Protein AF-A0A817XZ45-F1 (afdb_monomer)

Solvent-accessible surface area (backbone atoms only — not comparable to full-atom values): 8628 Å² total; per-residue (Å²): 143,83,69,67,71,58,56,64,61,65,54,77,82,49,52,87,65,50,51,61,52,49,48,52,53,47,51,58,58,67,66,62,82,76,52,82,85,71,60,78,47,73,65,57,45,51,52,52,50,52,52,52,52,51,46,53,55,51,48,53,54,47,49,56,50,48,52,54,48,58,70,49,36,82,79,45,54,80,67,56,33,50,54,51,51,54,52,50,53,56,47,52,61,47,53,56,50,52,54,56,55,48,61,59,48,53,79,77,46,89,78,76,50,68,71,55,56,52,51,53,50,49,48,53,53,47,52,50,51,49,49,52,49,50,62,53,43,51,62,56,59,66,61,73,74,78,131

Secondary structure (DSSP, 8-state):
---HHHHHHHTTS-HHHHHHHHHHHHHHHHT----GGG--SHHHHHHHHHHHHHHHHHHHHHHHHHHHHHHHHTTS-HHHHHHHHHHHHHHHHHHHHHHHHHHHHTTT-----HHHHHHHHHHHHHHHHHHHHHHHHHHHHTTSS--

Radius of gyration: 18.12 Å; Cα contacts (8 Å, |Δi|>4): 43; chains: 1; bounding box: 37×35×62 Å

Nearest PDB structures (foldseek):
  3zyl-assembly1_A  TM=9.667E-01  e=2.333E-06  Rattus norvegicus
  3zyl-assembly1_B  TM=9.682E-01  e=2.608E-06  Rattus norvegicus
  1hx8-assembly1_A  TM=9.713E-01  e=4.074E-06  Drosophila melanogaster
  1hx8-assembly2_B  TM=9.474E-01  e=5.092E-06  Drosophila melanogaster
  3zym-assembly3_C  TM=8.565E-01  e=1.579E-06  Rattus norvegicus

Sequence (147 aa):
MMDFCEQCLLIRYELFKTLPLLQKQIDAILHFDITPNQLTNSVIHNCFFLLTKDLIYLYAAYNEGIINLLEKSFNMNKKQCREALDMYKKFLDRTDQVSQYLKISERYEQLFDRRFWEGVILIIAYQICFLLIMEYNDRSILSFNHN

pLDDT: mean 70.56, std 17.71, range [31.73, 93.62]

Foldseek 3Di:
DDDPVVVLVVCQPCLVVVLVVLVVLLVVLLVPDDDPVNPPDPVVVVVLVVSLVVNLSSLLSNVSSLVSLVVCLVVDDPVSVVVSVVSVVVNVVSVVSNVVSVVSCVVVDPPCPVVSVVSVVVVVVVVVVVVVVVVVVVVVVVVVPDD

Structure (mmCIF, N/CA/C/O backbone):
data_AF-A0A817XZ45-F1
#
_entry.id   AF-A0A817XZ45-F1
#
loop_
_atom_site.group_PDB
_atom_site.id
_atom_site.type_symbol
_atom_site.label_atom_id
_atom_site.label_alt_id
_atom_site.label_comp_id
_atom_site.label_asym_id
_atom_site.label_entity_id
_atom_site.label_seq_id
_atom_site.pdbx_PDB_ins_code
_atom_site.Cartn_x
_atom_site.Cartn_y
_atom_site.Cartn_z
_atom_site.occupancy
_atom_site.B_iso_or_equiv
_atom_site.auth_seq_id
_atom_site.auth_comp_id
_atom_site.auth_asym_id
_atom_site.auth_atom_id
_atom_site.pdbx_PDB_model_num
ATOM 1 N N . MET A 1 1 ? 4.594 23.756 -9.329 1.00 36.06 1 MET A N 1
ATOM 2 C CA . MET A 1 1 ? 4.306 22.319 -9.144 1.00 36.06 1 MET A CA 1
ATOM 3 C C . MET A 1 1 ? 3.936 22.134 -7.680 1.00 36.06 1 MET A C 1
ATOM 5 O O . MET A 1 1 ? 4.713 21.630 -6.882 1.00 36.06 1 MET A O 1
ATOM 9 N N . MET A 1 2 ? 2.804 22.747 -7.343 1.00 32.19 2 MET A N 1
ATOM 10 C CA . MET A 1 2 ? 2.152 22.756 -6.037 1.00 32.19 2 MET A CA 1
ATOM 11 C C . MET A 1 2 ? 1.026 21.703 -6.086 1.00 32.19 2 MET A C 1
ATOM 13 O O . MET A 1 2 ? 0.644 21.302 -7.185 1.00 32.19 2 MET A O 1
ATOM 17 N N . ASP A 1 3 ? 0.553 21.279 -4.909 1.00 35.81 3 ASP A N 1
ATOM 18 C CA . ASP A 1 3 ? -0.745 20.608 -4.651 1.00 35.81 3 ASP A CA 1
ATOM 19 C C . ASP A 1 3 ? -0.792 19.094 -4.363 1.00 35.81 3 ASP A C 1
ATOM 21 O O . ASP A 1 3 ? -1.866 18.504 -4.370 1.00 35.81 3 ASP A O 1
ATOM 25 N N . PHE A 1 4 ? 0.313 18.454 -3.952 1.00 42.97 4 PHE A N 1
ATOM 26 C CA . PHE A 1 4 ? 0.208 17.141 -3.270 1.00 42.97 4 PHE A CA 1
ATOM 27 C C . PHE A 1 4 ? -0.099 17.276 -1.762 1.00 42.97 4 PHE A C 1
ATOM 29 O O . PHE A 1 4 ? -0.739 16.414 -1.164 1.00 42.97 4 PHE A O 1
ATOM 36 N N . CYS A 1 5 ? 0.292 18.402 -1.147 1.00 39.75 5 CYS A N 1
ATOM 37 C CA . CYS A 1 5 ? 0.024 18.692 0.269 1.00 39.75 5 CYS A CA 1
ATOM 38 C C . CYS A 1 5 ? -1.489 18.833 0.564 1.00 39.75 5 CYS A C 1
ATOM 40 O O . CYS A 1 5 ? -1.949 18.453 1.641 1.00 39.75 5 CYS A O 1
ATOM 42 N N . GLU A 1 6 ? -2.291 19.290 -0.409 1.00 39.12 6 GLU A N 1
ATOM 43 C CA . GLU A 1 6 ? -3.756 19.350 -0.276 1.00 39.12 6 GLU A CA 1
ATOM 44 C C . GLU A 1 6 ? -4.437 17.977 -0.397 1.00 39.12 6 GLU A C 1
ATOM 46 O O . GLU A 1 6 ? -5.456 17.740 0.257 1.00 39.12 6 GLU A O 1
ATOM 51 N N . GLN A 1 7 ? -3.858 17.023 -1.135 1.00 44.31 7 GLN A N 1
ATOM 52 C CA . GLN A 1 7 ? -4.386 15.654 -1.196 1.00 44.31 7 GLN A CA 1
ATOM 53 C C . GLN A 1 7 ? -4.169 14.880 0.113 1.00 44.31 7 GLN A C 1
ATOM 55 O O . GLN A 1 7 ? -5.075 14.160 0.533 1.00 44.31 7 GLN A O 1
ATOM 60 N N . CYS A 1 8 ? -3.055 15.098 0.825 1.00 41.22 8 CYS A N 1
ATOM 61 C CA . CYS A 1 8 ? -2.873 14.571 2.187 1.00 41.22 8 CYS A CA 1
ATOM 62 C C . CYS A 1 8 ? -3.893 15.160 3.188 1.00 41.22 8 CYS A C 1
ATOM 64 O O . CYS A 1 8 ? -4.358 14.460 4.089 1.00 41.22 8 CYS A O 1
ATOM 66 N N . LEU A 1 9 ? -4.327 16.417 3.011 1.00 43.38 9 LEU A N 1
ATOM 67 C CA . LEU A 1 9 ? -5.346 17.042 3.871 1.00 43.38 9 LEU A CA 1
ATOM 68 C C . LEU A 1 9 ? -6.766 16.481 3.646 1.00 43.38 9 LEU A C 1
ATOM 70 O O . LEU A 1 9 ? -7.548 16.416 4.598 1.00 43.38 9 LEU A O 1
ATOM 74 N N . LEU A 1 10 ? -7.087 16.002 2.439 1.00 45.91 10 LEU A N 1
ATOM 75 C CA . LEU A 1 10 ? -8.379 15.378 2.104 1.00 45.91 10 LEU A CA 1
ATOM 76 C C . LEU A 1 10 ? -8.570 13.967 2.699 1.00 45.91 10 LEU A C 1
ATOM 78 O O . LEU A 1 10 ? -9.704 13.509 2.842 1.00 45.91 10 LEU A O 1
ATOM 82 N N . ILE A 1 11 ? -7.496 13.293 3.132 1.00 50.59 11 ILE A N 1
ATOM 83 C CA . ILE A 1 11 ? -7.560 11.963 3.778 1.00 50.59 11 ILE A CA 1
ATOM 84 C C . ILE A 1 11 ? -8.181 12.041 5.191 1.00 50.59 11 ILE A C 1
ATOM 86 O O . ILE A 1 11 ? -8.605 11.030 5.756 1.00 50.59 11 ILE A O 1
ATOM 90 N N . ARG A 1 12 ? -8.307 13.241 5.780 1.00 50.91 12 ARG A N 1
ATOM 91 C CA . ARG A 1 12 ? -8.655 13.405 7.202 1.00 50.91 12 ARG A CA 1
ATOM 92 C C . ARG A 1 12 ? -10.074 12.994 7.613 1.00 50.91 12 ARG A C 1
ATOM 94 O O . ARG A 1 12 ? -10.258 12.730 8.805 1.00 50.91 12 ARG A O 1
ATOM 101 N N . TYR A 1 13 ? -11.045 12.901 6.696 1.00 53.69 13 TYR A N 1
ATOM 102 C CA . TYR A 1 13 ? -12.463 12.792 7.084 1.00 53.69 13 TYR A CA 1
ATOM 103 C C . TYR A 1 13 ? -13.147 11.437 6.809 1.00 53.69 13 TYR A C 1
ATOM 105 O O . TYR A 1 13 ? -14.051 11.093 7.565 1.00 53.69 13 TYR A O 1
ATOM 113 N N . GLU A 1 14 ? -12.700 10.610 5.848 1.00 71.44 14 GLU A N 1
ATOM 114 C CA . GLU A 1 14 ? -13.334 9.301 5.553 1.00 71.44 14 GLU A CA 1
ATOM 115 C C . GLU A 1 14 ? -12.334 8.146 5.315 1.00 71.44 14 GLU A C 1
ATOM 117 O O . GLU A 1 14 ? -12.359 7.473 4.285 1.00 71.44 14 GLU A O 1
ATOM 122 N N . LEU A 1 15 ? -11.474 7.861 6.303 1.00 72.75 15 LEU A N 1
ATOM 123 C CA . LEU A 1 15 ? -10.430 6.816 6.237 1.00 72.75 15 LEU A CA 1
ATOM 124 C C . LEU A 1 15 ? -10.931 5.454 5.722 1.00 72.75 15 LEU A C 1
ATOM 126 O O . LEU A 1 15 ? -10.296 4.853 4.860 1.00 72.75 15 LEU A O 1
ATOM 130 N N . PHE A 1 16 ? -12.095 4.992 6.190 1.00 76.12 16 PHE A N 1
ATOM 131 C CA . PHE A 1 16 ? -12.679 3.706 5.782 1.00 76.12 16 PHE A CA 1
ATOM 132 C C . PHE A 1 16 ? -13.078 3.643 4.299 1.00 76.12 16 PHE A C 1
ATOM 134 O O . PHE A 1 16 ? -13.201 2.552 3.751 1.00 76.12 16 PHE A O 1
ATOM 141 N N . LYS A 1 17 ? -13.284 4.788 3.639 1.00 81.38 17 LYS A N 1
ATOM 142 C CA . LYS A 1 17 ? -13.580 4.854 2.199 1.00 81.38 17 LYS A CA 1
ATOM 143 C C . LYS A 1 17 ? -12.327 5.120 1.375 1.00 81.38 17 LYS A C 1
ATOM 145 O O . LYS A 1 17 ? -12.185 4.554 0.296 1.00 81.38 17 LYS A O 1
ATOM 150 N N . T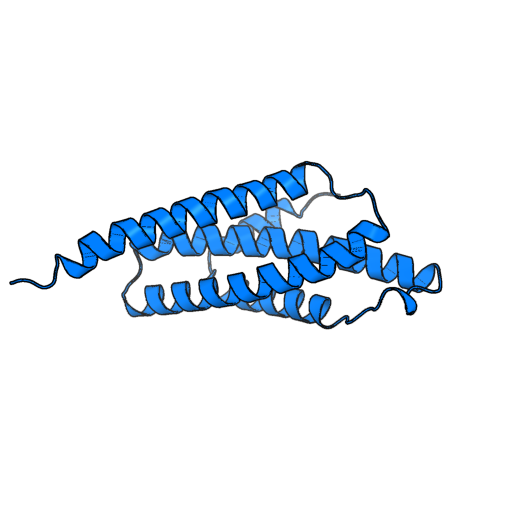HR A 1 18 ? -11.416 5.941 1.888 1.00 83.00 18 THR A N 1
ATOM 151 C CA . THR A 1 18 ? -10.201 6.334 1.167 1.00 83.00 18 THR A CA 1
ATOM 152 C C . THR A 1 18 ? -9.150 5.225 1.149 1.00 83.00 18 THR A C 1
ATOM 154 O O . THR A 1 18 ? -8.557 4.971 0.102 1.00 83.00 18 THR A O 1
ATOM 157 N N . LEU A 1 19 ? -8.950 4.508 2.262 1.00 86.81 19 LEU A N 1
ATOM 158 C CA . LEU A 1 19 ? -7.944 3.442 2.356 1.00 86.81 19 LEU A CA 1
ATOM 159 C C . LEU A 1 19 ? -8.163 2.311 1.331 1.00 86.81 19 LEU A C 1
ATOM 161 O O . LEU A 1 19 ? -7.200 1.945 0.658 1.00 86.81 19 LEU A O 1
ATOM 165 N N . PRO A 1 20 ? -9.394 1.801 1.110 1.00 89.19 20 PRO A N 1
ATOM 166 C CA . PRO A 1 20 ? -9.639 0.817 0.055 1.00 89.19 20 PRO A CA 1
ATOM 167 C C . PRO A 1 20 ? -9.360 1.326 -1.365 1.00 89.19 20 PRO A C 1
ATOM 169 O O . PRO A 1 20 ? -9.047 0.527 -2.245 1.00 89.19 20 PRO A O 1
ATOM 172 N N . LEU A 1 21 ? -9.495 2.633 -1.623 1.00 89.12 21 LEU A N 1
ATOM 173 C CA . LEU A 1 21 ? -9.197 3.213 -2.937 1.00 89.12 21 LEU A CA 1
ATOM 174 C C . LEU A 1 21 ? -7.687 3.269 -3.182 1.00 89.12 21 LEU A C 1
ATOM 176 O O . LEU A 1 21 ? -7.241 2.834 -4.243 1.00 89.12 21 LEU A O 1
ATOM 180 N N . LEU A 1 22 ? -6.915 3.714 -2.185 1.00 89.12 22 LEU A N 1
ATOM 181 C CA . LEU A 1 22 ? -5.450 3.674 -2.234 1.00 89.12 22 LEU A CA 1
ATOM 182 C C . LEU A 1 22 ? -4.953 2.240 -2.420 1.00 89.12 22 LEU A C 1
ATOM 184 O O . LEU A 1 22 ? -4.121 1.979 -3.285 1.00 89.12 22 LEU A O 1
ATOM 188 N N . GLN A 1 23 ? -5.536 1.295 -1.679 1.00 89.31 23 GLN A N 1
ATOM 189 C CA . GLN A 1 23 ? -5.207 -0.121 -1.803 1.00 89.31 23 GLN A CA 1
ATOM 190 C C . GLN A 1 23 ? -5.435 -0.641 -3.230 1.00 89.31 23 GLN A C 1
ATOM 192 O O . GLN A 1 23 ? -4.573 -1.325 -3.763 1.00 89.31 23 GLN A O 1
ATOM 197 N N . LYS A 1 24 ? -6.548 -0.287 -3.887 1.00 92.50 24 LYS A N 1
ATOM 198 C CA . LYS A 1 24 ? -6.805 -0.698 -5.281 1.00 92.50 24 LYS A CA 1
ATOM 199 C C . LYS A 1 24 ? -5.770 -0.153 -6.264 1.00 92.50 24 LYS A C 1
ATOM 201 O O . LYS A 1 24 ? -5.413 -0.854 -7.205 1.00 92.50 24 LYS A O 1
ATOM 206 N N . GLN A 1 25 ? -5.323 1.086 -6.076 1.00 91.62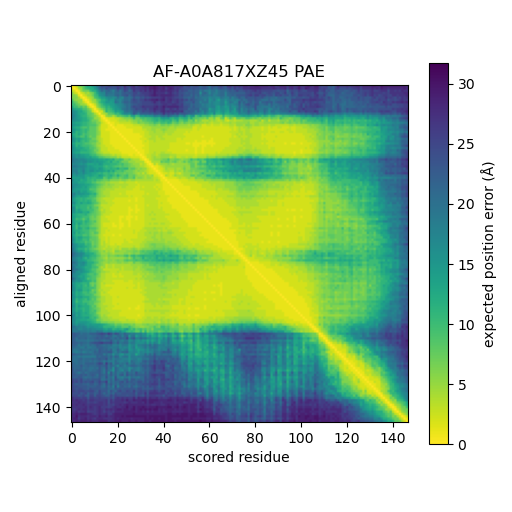 25 GLN A N 1
ATOM 207 C CA . GLN A 1 25 ? -4.308 1.694 -6.939 1.00 91.62 25 GLN A CA 1
ATOM 208 C C . GLN A 1 25 ? -2.941 1.034 -6.740 1.00 91.62 25 GLN A C 1
ATOM 210 O O . GLN A 1 25 ? -2.282 0.704 -7.721 1.00 91.62 25 GLN A O 1
ATOM 215 N N . ILE A 1 26 ? -2.557 0.779 -5.485 1.00 92.19 26 ILE A N 1
ATOM 216 C CA . ILE A 1 26 ? -1.338 0.036 -5.146 1.00 92.19 26 ILE A CA 1
ATOM 217 C C . ILE A 1 26 ? -1.399 -1.368 -5.747 1.00 92.19 26 ILE A C 1
ATOM 219 O O . ILE A 1 26 ? -0.488 -1.753 -6.473 1.00 92.19 26 ILE A O 1
ATOM 223 N N . ASP A 1 27 ? -2.494 -2.099 -5.517 1.00 93.50 27 ASP A N 1
ATOM 224 C CA . ASP A 1 27 ? -2.686 -3.444 -6.057 1.00 93.50 27 ASP A CA 1
ATOM 225 C C . ASP A 1 27 ? -2.562 -3.422 -7.596 1.00 93.50 27 ASP A C 1
ATOM 227 O O . ASP A 1 27 ? -1.879 -4.274 -8.153 1.00 93.50 27 ASP A O 1
ATOM 231 N N . ALA A 1 28 ? -3.130 -2.435 -8.300 1.00 93.62 28 ALA A N 1
ATOM 232 C CA . ALA A 1 28 ? -3.016 -2.326 -9.759 1.00 93.62 28 ALA A CA 1
ATOM 233 C C . ALA A 1 28 ? -1.570 -2.142 -10.253 1.00 93.62 28 ALA A C 1
ATOM 235 O O . ALA A 1 28 ? -1.201 -2.729 -11.269 1.00 93.62 28 ALA A O 1
ATOM 236 N N . ILE A 1 29 ? -0.749 -1.366 -9.537 1.00 91.12 29 ILE A N 1
ATOM 237 C CA . ILE A 1 29 ? 0.677 -1.217 -9.863 1.00 91.12 29 ILE A CA 1
ATOM 238 C C . ILE A 1 29 ? 1.436 -2.507 -9.540 1.00 91.12 29 ILE A C 1
ATOM 240 O O . ILE A 1 29 ? 2.257 -2.943 -10.337 1.00 91.12 29 ILE A O 1
ATOM 244 N N . LEU A 1 30 ? 1.135 -3.164 -8.418 1.00 90.25 30 LEU A N 1
ATOM 245 C CA . LEU A 1 30 ? 1.776 -4.425 -8.033 1.00 90.25 30 LEU A CA 1
ATOM 246 C C . LEU A 1 30 ? 1.426 -5.593 -8.972 1.00 90.25 30 LEU A C 1
ATOM 248 O O . LEU A 1 30 ? 2.223 -6.515 -9.109 1.00 90.25 30 LEU A O 1
ATOM 252 N N . HIS A 1 31 ? 0.274 -5.554 -9.652 1.00 89.25 31 HIS A N 1
ATOM 253 C CA . HIS A 1 31 ? -0.076 -6.520 -10.706 1.00 89.25 31 HIS A CA 1
ATOM 254 C C . HIS A 1 31 ? 0.766 -6.355 -11.979 1.00 89.25 31 HIS A C 1
ATOM 256 O O . HIS A 1 31 ? 0.707 -7.209 -12.867 1.00 89.25 31 HIS A O 1
ATOM 262 N N . PHE A 1 32 ? 1.541 -5.275 -12.093 1.00 84.12 32 PHE A N 1
ATOM 263 C CA . PHE A 1 32 ? 2.530 -5.118 -13.147 1.00 8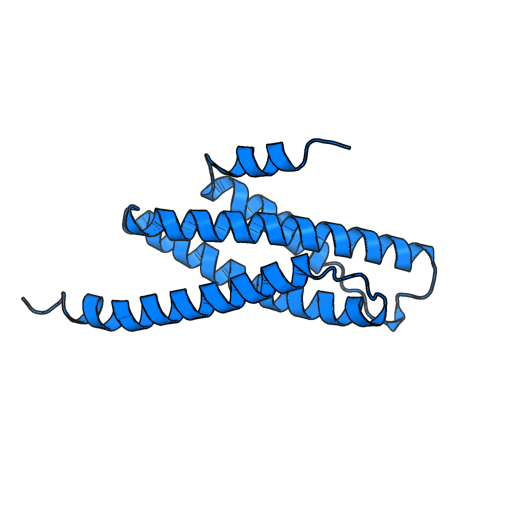4.12 32 PHE A CA 1
ATOM 264 C C . PHE A 1 32 ? 3.743 -6.014 -12.853 1.00 84.12 32 PHE A C 1
ATOM 266 O O . PHE A 1 32 ? 4.788 -5.562 -12.386 1.00 84.12 32 PHE A O 1
ATOM 273 N N . ASP A 1 33 ? 3.564 -7.311 -13.104 1.00 73.50 33 ASP A N 1
ATOM 274 C CA . ASP A 1 33 ? 4.554 -8.367 -12.890 1.00 73.50 33 ASP A CA 1
ATOM 275 C C . ASP A 1 33 ? 5.656 -8.296 -13.957 1.00 73.50 33 ASP A C 1
ATOM 277 O O . ASP A 1 33 ? 5.635 -8.992 -14.976 1.00 73.50 33 ASP A O 1
ATOM 281 N N . ILE A 1 34 ? 6.591 -7.365 -13.758 1.00 74.31 34 ILE A N 1
ATOM 282 C CA . ILE A 1 34 ? 7.788 -7.234 -14.582 1.00 74.31 34 ILE A CA 1
ATOM 283 C C . ILE A 1 34 ? 8.917 -8.076 -14.001 1.00 74.31 34 ILE A C 1
ATOM 285 O O . ILE A 1 34 ? 9.385 -7.884 -12.878 1.00 74.31 34 ILE A O 1
ATOM 289 N N . THR A 1 35 ? 9.441 -8.959 -14.843 1.00 77.31 35 THR A N 1
ATOM 290 C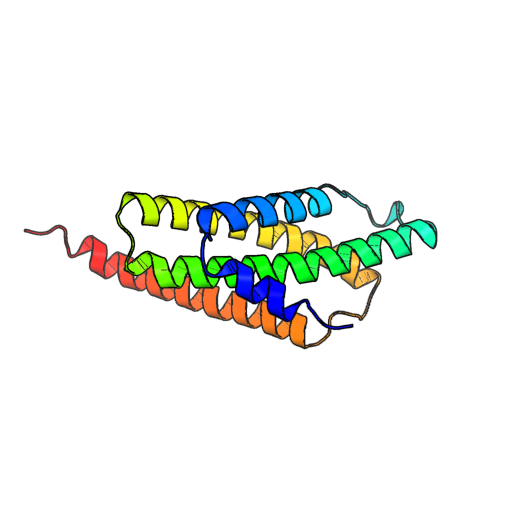 CA . THR A 1 35 ? 10.710 -9.633 -14.594 1.00 77.31 35 THR A CA 1
ATOM 291 C C . THR A 1 35 ? 11.872 -8.799 -15.142 1.00 77.31 35 THR A C 1
ATOM 293 O O . THR A 1 35 ? 11.731 -8.151 -16.184 1.00 77.31 35 THR A O 1
ATOM 296 N N . PRO A 1 36 ? 13.064 -8.860 -14.519 1.00 73.69 36 PRO A N 1
ATOM 297 C CA . PRO A 1 36 ? 14.268 -8.181 -15.006 1.00 73.69 36 PRO A CA 1
ATOM 298 C C . PRO A 1 36 ? 14.551 -8.373 -16.504 1.00 73.69 36 PRO A C 1
ATOM 300 O O . PRO A 1 36 ? 15.049 -7.473 -17.175 1.00 73.69 36 PRO A O 1
ATOM 303 N N . ASN A 1 37 ? 14.192 -9.542 -17.040 1.00 79.88 37 ASN A N 1
ATOM 304 C CA . ASN A 1 37 ? 14.432 -9.929 -18.428 1.00 79.88 37 ASN A CA 1
ATOM 305 C C . ASN A 1 37 ? 13.463 -9.273 -19.428 1.00 79.88 37 ASN A C 1
ATOM 307 O O . ASN A 1 37 ? 13.730 -9.292 -20.626 1.00 79.88 37 ASN A O 1
ATOM 311 N N . GLN A 1 38 ? 12.340 -8.715 -18.966 1.00 80.75 38 GLN A N 1
ATOM 312 C CA . GLN A 1 38 ? 11.361 -8.011 -19.804 1.00 80.75 38 GLN A CA 1
ATOM 313 C C . GLN A 1 38 ? 11.700 -6.524 -19.973 1.00 80.75 38 GLN A C 1
ATOM 315 O O . GLN A 1 38 ? 11.218 -5.887 -20.910 1.00 80.75 38 GLN A O 1
ATOM 320 N N . LEU A 1 39 ? 12.575 -5.981 -19.122 1.00 80.19 39 LEU A N 1
ATOM 321 C CA . LEU A 1 39 ? 13.090 -4.616 -19.209 1.00 80.19 39 LEU A CA 1
ATOM 322 C C . LEU A 1 39 ? 14.188 -4.518 -20.280 1.00 80.19 39 LEU A C 1
ATOM 324 O O . LEU A 1 39 ? 15.372 -4.416 -19.983 1.00 80.19 39 LEU A O 1
ATOM 328 N N . THR A 1 40 ? 13.793 -4.620 -21.550 1.00 83.88 40 THR A N 1
ATOM 329 C CA . THR A 1 40 ? 14.728 -4.747 -22.686 1.00 83.88 40 THR A CA 1
ATOM 330 C C . THR A 1 40 ? 14.936 -3.460 -23.479 1.00 83.88 40 THR A C 1
ATOM 332 O O . THR A 1 40 ? 15.828 -3.395 -24.322 1.00 83.88 40 THR A O 1
ATOM 335 N N . ASN A 1 41 ? 14.112 -2.435 -23.252 1.00 87.44 41 ASN A N 1
ATOM 336 C CA . ASN A 1 41 ? 14.162 -1.185 -24.005 1.00 87.44 41 ASN A CA 1
ATOM 337 C C . ASN A 1 41 ? 13.909 0.041 -23.117 1.00 87.44 41 ASN A C 1
ATOM 339 O O . ASN A 1 41 ? 13.341 -0.051 -22.029 1.00 87.44 41 ASN A O 1
ATOM 343 N N . SER A 1 42 ? 14.319 1.214 -23.599 1.00 86.31 42 SER A N 1
ATOM 344 C CA . SER A 1 42 ? 14.220 2.470 -22.845 1.00 86.31 42 SER A CA 1
ATOM 345 C C . SER A 1 42 ? 12.779 2.896 -22.549 1.00 86.31 42 SER A C 1
ATOM 347 O O . SER A 1 42 ? 12.538 3.535 -21.529 1.00 86.31 42 SER A O 1
ATOM 349 N N . VAL A 1 43 ? 11.810 2.528 -23.394 1.00 90.25 43 VAL A N 1
ATOM 350 C CA . VAL A 1 43 ? 10.394 2.862 -23.177 1.00 90.25 43 VAL A CA 1
ATOM 351 C C . VAL A 1 43 ? 9.855 2.105 -21.967 1.00 90.25 43 VAL A C 1
ATOM 353 O O . VAL A 1 43 ? 9.343 2.735 -21.045 1.00 90.25 43 VAL A O 1
ATOM 356 N N . ILE A 1 44 ? 10.027 0.780 -21.919 1.00 87.38 44 ILE A N 1
ATOM 357 C CA . ILE A 1 44 ? 9.554 -0.027 -20.788 1.00 87.38 44 ILE A CA 1
ATOM 358 C C . ILE A 1 44 ? 10.313 0.305 -19.497 1.00 87.38 44 ILE A C 1
ATOM 360 O O . ILE A 1 44 ? 9.696 0.347 -18.437 1.00 87.38 44 ILE A O 1
ATOM 364 N N . HIS A 1 45 ? 11.606 0.642 -19.586 1.00 84.31 45 HIS A N 1
ATOM 365 C CA . HIS A 1 45 ? 12.369 1.159 -18.447 1.00 84.31 45 HIS A CA 1
ATOM 366 C C . HIS A 1 45 ? 11.765 2.447 -17.883 1.00 84.31 45 HIS A C 1
ATOM 368 O O . HIS A 1 45 ? 11.538 2.537 -16.679 1.00 84.31 45 HIS A O 1
ATOM 374 N N . ASN A 1 46 ? 11.454 3.422 -18.739 1.00 85.94 46 ASN A N 1
ATOM 375 C CA . ASN A 1 46 ? 10.853 4.681 -18.301 1.00 85.94 46 ASN A CA 1
ATOM 376 C C . ASN A 1 46 ? 9.439 4.480 -17.738 1.00 85.94 46 ASN A C 1
ATOM 378 O O . ASN A 1 46 ? 9.086 5.103 -16.740 1.00 85.94 46 ASN A O 1
ATOM 382 N N . CYS A 1 47 ? 8.633 3.596 -18.333 1.00 89.00 47 CYS A N 1
ATOM 383 C CA . CYS A 1 47 ? 7.319 3.246 -17.791 1.00 89.00 47 CYS A CA 1
ATOM 384 C C . CYS A 1 47 ? 7.436 2.611 -16.399 1.00 89.00 47 CYS A C 1
ATOM 386 O O . CYS A 1 47 ? 6.747 3.039 -15.476 1.00 89.00 47 CYS A O 1
ATOM 388 N N . PHE A 1 48 ? 8.335 1.638 -16.230 1.00 87.25 48 PHE A N 1
ATOM 389 C CA . PHE A 1 48 ? 8.590 0.999 -14.939 1.00 87.25 48 PHE A CA 1
ATOM 390 C C . PHE A 1 48 ? 9.092 2.001 -13.891 1.00 87.25 48 PHE A C 1
ATOM 392 O O . PHE A 1 48 ? 8.656 1.960 -12.741 1.00 87.25 48 PHE A O 1
ATOM 399 N N . PHE A 1 49 ? 9.941 2.950 -14.288 1.00 83.81 49 PHE A N 1
ATOM 400 C CA . PHE A 1 49 ? 10.396 4.028 -13.413 1.00 83.81 49 PHE A CA 1
ATOM 401 C C . PHE A 1 49 ? 9.240 4.912 -12.925 1.00 83.81 49 PHE A C 1
ATOM 403 O O . PHE A 1 49 ? 9.107 5.156 -11.726 1.00 83.81 49 PHE A O 1
ATOM 410 N N . LEU A 1 50 ? 8.366 5.355 -13.833 1.00 86.25 50 LEU A N 1
ATOM 411 C CA . LEU A 1 50 ? 7.203 6.170 -13.470 1.00 86.25 50 LEU A CA 1
ATOM 412 C C . LEU A 1 50 ? 6.253 5.417 -12.529 1.00 86.25 50 LEU A C 1
ATOM 414 O O . LEU A 1 50 ? 5.864 5.965 -11.501 1.00 86.25 50 LEU A O 1
ATOM 418 N N . LEU A 1 51 ? 5.966 4.143 -12.817 1.00 89.56 51 LEU A N 1
ATOM 419 C CA . LEU A 1 51 ? 5.150 3.288 -11.948 1.00 89.56 51 LEU A CA 1
ATOM 420 C C . LEU A 1 51 ? 5.782 3.091 -10.566 1.00 89.56 51 LEU A C 1
ATOM 422 O O . LEU A 1 51 ? 5.084 3.130 -9.557 1.00 89.56 51 LEU A O 1
ATOM 426 N N . THR A 1 52 ? 7.106 2.929 -10.502 1.00 86.00 52 THR A N 1
ATOM 427 C CA . THR A 1 52 ? 7.841 2.820 -9.233 1.00 86.00 52 THR A CA 1
ATOM 428 C C . THR A 1 52 ? 7.706 4.097 -8.404 1.00 86.00 52 THR A C 1
ATOM 430 O O . THR A 1 52 ? 7.466 4.026 -7.199 1.00 86.00 52 THR A O 1
ATOM 433 N N . LYS A 1 53 ? 7.787 5.276 -9.033 1.00 82.75 53 LYS A N 1
ATOM 434 C CA . LYS A 1 53 ? 7.557 6.553 -8.342 1.00 82.75 53 LYS A CA 1
ATOM 435 C C . LYS A 1 53 ? 6.129 6.674 -7.824 1.00 82.75 53 LYS A C 1
ATOM 437 O O . LYS A 1 53 ? 5.946 7.025 -6.660 1.00 82.75 53 LYS A O 1
ATOM 442 N N . ASP A 1 54 ? 5.137 6.367 -8.653 1.00 87.06 54 ASP A N 1
ATOM 443 C CA . ASP A 1 54 ? 3.729 6.415 -8.251 1.00 87.06 54 ASP A CA 1
ATOM 444 C C . ASP A 1 54 ? 3.453 5.462 -7.083 1.00 87.06 54 ASP A C 1
ATOM 446 O O . ASP A 1 54 ? 2.799 5.852 -6.114 1.00 87.06 54 ASP A O 1
ATOM 450 N N . LEU A 1 55 ? 4.026 4.253 -7.114 1.00 87.44 55 LEU A N 1
ATOM 451 C CA . LEU A 1 55 ? 3.933 3.288 -6.019 1.00 87.44 55 LEU A CA 1
ATOM 452 C C . LEU A 1 55 ? 4.471 3.863 -4.707 1.00 87.44 55 LEU A C 1
ATOM 454 O O . LEU A 1 55 ? 3.826 3.724 -3.670 1.00 87.44 55 LEU A O 1
ATOM 458 N N . ILE A 1 56 ? 5.623 4.539 -4.746 1.00 81.44 56 ILE A N 1
ATOM 459 C CA . ILE A 1 56 ? 6.233 5.160 -3.564 1.00 81.44 56 ILE A CA 1
ATOM 460 C C . ILE A 1 56 ? 5.307 6.228 -2.965 1.00 81.44 56 ILE A C 1
ATOM 462 O O . ILE A 1 56 ? 5.071 6.227 -1.755 1.00 81.44 56 ILE A O 1
ATOM 466 N N . TYR A 1 57 ? 4.754 7.121 -3.792 1.00 81.88 57 TYR A N 1
ATOM 467 C CA . TYR A 1 57 ? 3.854 8.177 -3.317 1.00 81.88 57 TYR A CA 1
ATOM 468 C C . TYR A 1 57 ? 2.531 7.619 -2.779 1.00 81.88 57 TYR A C 1
ATOM 470 O O . TYR A 1 57 ? 2.073 8.039 -1.714 1.00 81.88 57 TYR A O 1
ATOM 478 N N . LEU A 1 58 ? 1.937 6.644 -3.472 1.00 85.75 58 LEU A N 1
ATOM 479 C CA . LEU A 1 58 ? 0.712 5.977 -3.029 1.00 85.75 58 LEU A CA 1
ATOM 480 C C . LEU A 1 58 ? 0.923 5.228 -1.712 1.00 85.75 58 LEU A C 1
ATOM 482 O O . LEU A 1 58 ? 0.079 5.305 -0.819 1.00 85.75 58 LEU A O 1
ATOM 486 N N . TYR A 1 59 ? 2.058 4.544 -1.563 1.00 84.44 59 TYR A N 1
ATOM 487 C CA . TYR A 1 59 ? 2.390 3.813 -0.347 1.00 84.44 59 TYR A CA 1
ATOM 488 C C . TYR A 1 59 ? 2.618 4.748 0.848 1.00 84.44 59 TYR A C 1
ATOM 490 O O . TYR A 1 59 ? 2.157 4.453 1.950 1.00 84.44 59 TYR A O 1
ATOM 498 N N . ALA A 1 60 ? 3.243 5.912 0.641 1.00 78.75 60 ALA A N 1
ATOM 499 C CA . ALA A 1 60 ? 3.381 6.929 1.684 1.00 78.75 60 ALA A CA 1
ATOM 500 C C . ALA A 1 60 ? 2.014 7.444 2.178 1.00 78.75 60 ALA A C 1
ATOM 502 O O . ALA A 1 60 ? 1.774 7.485 3.385 1.00 78.75 60 ALA A O 1
ATOM 503 N N . ALA A 1 61 ? 1.095 7.758 1.259 1.00 81.56 61 ALA A N 1
ATOM 504 C CA . ALA A 1 61 ? -0.266 8.174 1.607 1.00 81.56 61 ALA A CA 1
ATOM 505 C C . ALA A 1 61 ? -1.059 7.052 2.303 1.00 81.56 61 ALA A C 1
ATOM 507 O O . ALA A 1 61 ? -1.811 7.302 3.248 1.00 81.56 61 ALA A O 1
ATOM 508 N N . TYR A 1 62 ? -0.880 5.802 1.863 1.00 85.94 62 TYR A N 1
ATOM 509 C CA . TYR A 1 62 ? -1.515 4.641 2.484 1.00 85.94 62 TYR A CA 1
ATOM 510 C C . TYR A 1 62 ? -1.021 4.437 3.920 1.00 85.94 62 TYR A C 1
ATOM 512 O O . TYR A 1 62 ? -1.838 4.253 4.821 1.00 85.94 62 TYR A O 1
ATOM 520 N N . ASN A 1 63 ? 0.286 4.569 4.153 1.00 83.19 63 ASN A N 1
ATOM 521 C CA . ASN A 1 63 ? 0.890 4.505 5.481 1.00 83.19 63 ASN A CA 1
ATOM 522 C C . ASN A 1 63 ? 0.343 5.593 6.423 1.00 83.19 63 ASN A C 1
ATOM 524 O O . ASN A 1 63 ? -0.134 5.279 7.511 1.00 83.19 63 ASN A O 1
ATOM 528 N N . GLU A 1 64 ? 0.318 6.858 5.991 1.00 81.88 64 GLU A N 1
ATOM 529 C CA . GLU A 1 64 ? -0.251 7.956 6.7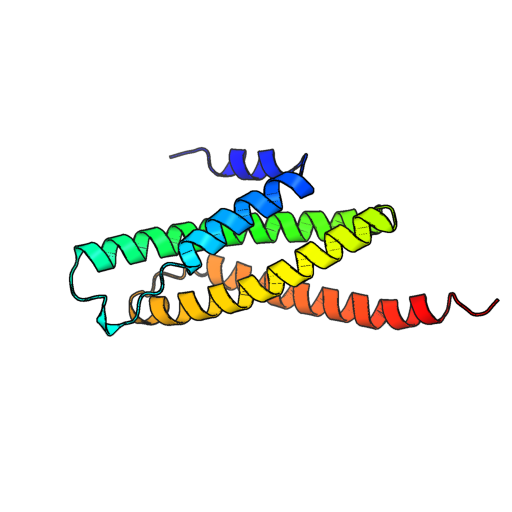89 1.00 81.88 64 GLU A CA 1
ATOM 530 C C . GLU A 1 64 ? -1.721 7.686 7.161 1.00 81.88 64 GLU A C 1
ATOM 532 O O . GLU A 1 64 ? -2.140 7.881 8.306 1.00 81.88 64 GLU A O 1
ATOM 537 N N . GLY A 1 65 ? -2.505 7.163 6.214 1.00 82.25 65 GLY A N 1
ATOM 538 C CA . GLY A 1 65 ? -3.887 6.769 6.465 1.00 82.25 65 GLY A CA 1
ATOM 539 C C . GLY A 1 65 ? -4.020 5.623 7.477 1.00 82.25 65 GLY A C 1
ATOM 540 O O . GLY A 1 65 ? -4.927 5.654 8.311 1.00 82.25 65 GLY A O 1
ATOM 541 N N . ILE A 1 66 ? -3.123 4.633 7.446 1.00 85.06 66 ILE A N 1
ATOM 542 C CA . ILE A 1 66 ? -3.104 3.522 8.407 1.00 85.06 66 ILE A CA 1
ATOM 543 C C . ILE A 1 66 ? -2.696 4.002 9.803 1.00 85.06 66 ILE A C 1
ATOM 545 O O . ILE A 1 66 ? -3.356 3.633 10.772 1.00 85.06 66 ILE A O 1
ATOM 549 N N . ILE A 1 67 ? -1.691 4.873 9.929 1.00 81.00 67 ILE A N 1
ATOM 550 C CA . ILE A 1 67 ? -1.309 5.474 11.219 1.00 81.00 67 ILE A CA 1
ATOM 551 C C . ILE A 1 67 ? -2.504 6.223 11.823 1.00 81.00 67 ILE A C 1
ATOM 553 O O . ILE A 1 67 ? -2.899 5.952 12.955 1.00 81.00 67 ILE A O 1
ATOM 557 N N . ASN A 1 68 ? -3.161 7.080 11.039 1.00 80.31 68 ASN A N 1
ATOM 558 C CA . ASN A 1 68 ? -4.341 7.837 11.472 1.00 80.31 68 ASN A CA 1
ATOM 559 C C . ASN A 1 68 ? -5.517 6.918 11.870 1.00 80.31 68 ASN A C 1
ATOM 561 O O . ASN A 1 68 ? -6.251 7.186 12.825 1.00 80.31 68 ASN A O 1
ATOM 565 N N . LEU A 1 69 ? -5.701 5.802 11.158 1.00 82.69 69 LEU A N 1
ATOM 566 C CA . LEU A 1 69 ? -6.685 4.776 11.500 1.00 82.69 69 LEU A CA 1
ATOM 567 C C . LEU A 1 69 ? -6.370 4.113 12.850 1.00 82.69 69 LEU A C 1
ATOM 569 O O . LEU A 1 69 ? -7.276 3.957 13.672 1.00 82.69 69 LEU A O 1
ATOM 573 N N . LEU A 1 70 ? -5.108 3.743 13.087 1.00 78.06 70 LEU A N 1
ATOM 574 C CA . LEU A 1 70 ? -4.661 3.113 14.329 1.00 78.06 70 LEU A CA 1
ATOM 575 C C . LEU A 1 70 ? -4.766 4.071 15.520 1.00 78.06 70 LEU A C 1
ATOM 577 O O . LEU A 1 70 ? -5.307 3.681 16.553 1.00 78.06 70 LEU A O 1
ATOM 581 N N . GLU A 1 71 ? -4.360 5.332 15.365 1.00 76.62 71 GLU A N 1
ATOM 582 C CA . GLU A 1 71 ? -4.507 6.368 16.398 1.00 76.62 71 GLU A CA 1
ATOM 583 C C . GLU A 1 71 ? -5.968 6.541 16.834 1.00 76.62 71 GLU A C 1
ATOM 585 O O . GLU A 1 71 ? -6.274 6.637 18.023 1.00 76.62 71 GLU A O 1
ATOM 590 N N . LYS A 1 72 ? -6.903 6.525 15.878 1.00 74.81 72 LYS A N 1
ATOM 591 C CA . LYS A 1 72 ? -8.336 6.658 16.169 1.00 74.81 72 LYS A CA 1
ATOM 592 C C . LYS A 1 72 ? -8.964 5.372 16.705 1.00 74.81 72 LYS A C 1
ATOM 594 O O . LYS A 1 72 ? -10.013 5.449 17.344 1.00 74.81 72 LYS A O 1
ATOM 599 N N . SER A 1 73 ? -8.350 4.210 16.473 1.00 70.94 73 SER A N 1
ATOM 600 C CA . SER A 1 73 ? -8.926 2.902 16.814 1.00 70.94 73 SER A CA 1
ATOM 601 C C . SER A 1 73 ? -9.175 2.710 18.314 1.00 70.94 73 SER A C 1
ATOM 603 O O . SER A 1 73 ? -10.115 2.005 18.676 1.00 70.94 73 SER A O 1
ATOM 605 N N . PHE A 1 74 ? -8.424 3.400 19.181 1.00 72.50 74 PHE A N 1
ATOM 606 C CA . PHE A 1 74 ? -8.617 3.375 20.638 1.00 72.50 74 PHE A CA 1
ATOM 607 C C . PHE A 1 74 ? -9.940 4.005 21.096 1.00 72.50 74 PHE A C 1
ATOM 609 O O . PHE A 1 74 ? -10.457 3.646 22.150 1.00 72.50 74 PHE A O 1
ATOM 616 N N . ASN A 1 75 ? -10.508 4.909 20.293 1.00 75.25 75 ASN A N 1
ATOM 617 C CA . ASN A 1 75 ? -11.770 5.596 20.578 1.00 75.25 75 ASN A CA 1
ATOM 618 C C . ASN A 1 75 ? -12.942 5.053 19.737 1.00 75.25 75 ASN A C 1
ATOM 620 O O . ASN A 1 75 ? -14.033 5.624 19.744 1.00 75.25 75 ASN A O 1
ATOM 624 N N . MET A 1 76 ? -12.725 3.977 18.974 1.00 77.38 76 MET A N 1
ATOM 625 C CA . MET A 1 76 ? -13.743 3.355 18.127 1.00 77.38 76 MET A CA 1
ATOM 626 C C . MET A 1 76 ? -14.568 2.316 18.893 1.00 77.38 76 MET A C 1
ATOM 628 O O . MET A 1 76 ? -14.130 1.729 19.880 1.00 77.38 76 MET A O 1
ATOM 632 N N . ASN A 1 77 ? -15.783 2.038 18.413 1.00 81.00 77 ASN A N 1
ATOM 633 C CA . ASN A 1 77 ? -16.564 0.926 18.951 1.00 81.00 77 ASN A CA 1
ATOM 634 C C . ASN A 1 77 ? -15.981 -0.433 18.510 1.00 81.00 77 ASN A C 1
ATOM 636 O O . ASN A 1 77 ? -15.280 -0.542 17.504 1.00 81.00 77 ASN A O 1
ATOM 640 N N . LYS A 1 78 ? -16.345 -1.513 19.213 1.00 79.25 78 LYS A N 1
ATOM 641 C CA . LYS A 1 78 ? -15.810 -2.869 18.971 1.00 79.25 78 LYS A CA 1
ATOM 642 C C . LYS A 1 78 ? -15.954 -3.358 17.519 1.00 79.25 78 LYS A C 1
ATOM 644 O O . LYS A 1 78 ? -15.166 -4.187 17.067 1.00 79.25 78 LYS A O 1
ATOM 649 N N . LYS A 1 79 ? -16.979 -2.914 16.781 1.00 82.44 79 LYS A N 1
ATOM 650 C CA . LYS A 1 79 ? -17.152 -3.272 15.363 1.00 82.44 79 LYS A CA 1
ATOM 651 C C . LYS A 1 79 ? -16.117 -2.548 14.499 1.00 82.44 79 LYS A C 1
ATOM 653 O O . LYS A 1 79 ? -15.388 -3.208 13.769 1.00 82.44 79 LYS A O 1
ATOM 658 N N . GLN A 1 80 ? -16.001 -1.237 14.664 1.00 76.00 80 GLN A N 1
ATOM 659 C CA . GLN A 1 80 ? -15.058 -0.395 13.931 1.00 76.00 80 GLN A CA 1
ATOM 660 C C . GLN A 1 80 ? -13.594 -0.738 14.240 1.00 76.00 80 GLN A C 1
ATOM 662 O O . GLN A 1 80 ? -12.789 -0.791 13.318 1.00 76.00 80 GLN A O 1
ATOM 667 N N . CYS A 1 81 ? -13.246 -1.074 15.490 1.00 79.06 81 CYS A N 1
ATOM 668 C CA . CYS A 1 81 ? -11.893 -1.542 15.828 1.00 79.06 81 CYS A CA 1
ATOM 669 C C . CYS A 1 81 ? -11.514 -2.818 15.065 1.00 79.06 81 CYS A C 1
ATOM 671 O O . CYS A 1 81 ? -10.379 -2.963 14.622 1.00 79.06 81 CYS A O 1
ATOM 673 N N . ARG A 1 82 ? -12.460 -3.754 14.896 1.00 81.75 82 ARG A N 1
ATOM 674 C CA . ARG A 1 82 ? -12.216 -4.988 14.133 1.00 81.75 82 ARG A CA 1
ATOM 675 C C . ARG A 1 82 ? -12.015 -4.708 12.649 1.00 81.75 82 ARG A C 1
ATOM 677 O O . ARG A 1 82 ? -11.129 -5.303 12.050 1.00 81.75 82 ARG A O 1
ATOM 684 N N . GLU A 1 83 ? -12.799 -3.798 12.080 1.00 84.56 83 GLU A N 1
ATOM 685 C CA . GLU A 1 83 ? -12.628 -3.356 10.691 1.00 84.56 83 GLU A CA 1
ATOM 686 C C . GLU A 1 83 ? -11.280 -2.639 10.496 1.00 84.56 83 GLU A C 1
ATOM 688 O O . GLU A 1 83 ? -10.579 -2.899 9.520 1.00 84.56 83 GLU A O 1
ATOM 693 N N . ALA A 1 84 ? -10.869 -1.802 11.453 1.00 80.50 84 ALA A N 1
ATOM 694 C CA . ALA A 1 84 ? -9.563 -1.146 11.449 1.00 80.50 84 ALA A CA 1
ATOM 695 C C . ALA A 1 84 ? -8.403 -2.155 11.512 1.00 80.50 84 ALA A C 1
ATOM 697 O O . ALA A 1 84 ? -7.447 -2.050 10.745 1.00 80.50 84 ALA A O 1
ATOM 698 N N . LEU A 1 85 ? -8.514 -3.168 12.376 1.00 80.94 85 LEU A N 1
ATOM 699 C CA . LEU A 1 85 ? -7.520 -4.233 12.495 1.00 80.94 85 LEU A CA 1
ATOM 700 C C . LEU A 1 85 ? -7.425 -5.085 11.218 1.00 80.94 85 LEU A C 1
ATOM 702 O O . LEU A 1 85 ? -6.328 -5.469 10.822 1.00 80.94 85 LEU A O 1
ATOM 706 N N . ASP A 1 86 ? -8.550 -5.377 10.562 1.00 86.31 86 AS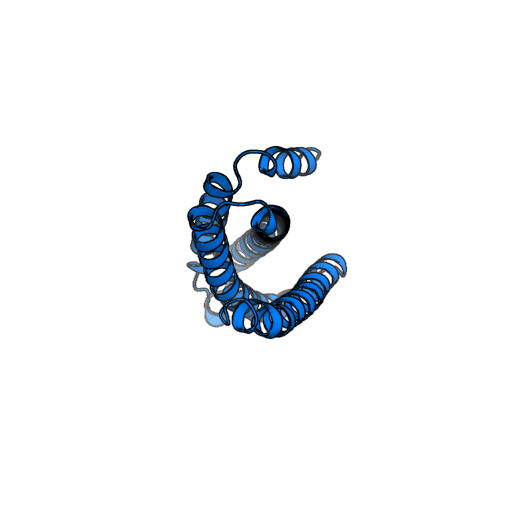P A N 1
ATOM 707 C CA . ASP A 1 86 ? -8.561 -6.102 9.285 1.00 86.31 86 ASP A CA 1
ATOM 708 C C . ASP A 1 86 ? -7.874 -5.300 8.166 1.00 86.31 86 ASP A C 1
ATOM 710 O O . ASP A 1 86 ? -7.069 -5.846 7.410 1.00 86.31 86 ASP A O 1
ATOM 714 N N . MET A 1 87 ? -8.118 -3.986 8.098 1.00 85.25 87 MET A N 1
ATOM 715 C CA . MET A 1 87 ? -7.407 -3.104 7.165 1.00 85.25 87 MET A CA 1
ATOM 716 C C . MET A 1 87 ? -5.905 -3.045 7.453 1.00 85.25 87 MET A C 1
ATOM 718 O O . MET A 1 87 ? -5.112 -3.079 6.516 1.00 85.25 87 MET A O 1
ATOM 722 N N . TYR A 1 88 ? -5.505 -3.016 8.727 1.00 83.75 88 TYR A N 1
ATOM 723 C CA . TYR A 1 88 ? -4.094 -3.066 9.108 1.00 83.75 88 TYR A CA 1
ATOM 724 C C . TYR A 1 88 ? -3.423 -4.379 8.681 1.00 83.75 88 TYR A C 1
ATOM 726 O O . TYR A 1 88 ? -2.339 -4.350 8.112 1.00 83.75 88 TYR A O 1
ATOM 734 N N . LYS A 1 89 ? -4.077 -5.532 8.866 1.00 83.69 89 LYS A N 1
ATOM 735 C CA . LYS A 1 89 ? -3.542 -6.823 8.393 1.00 83.69 89 LYS A CA 1
ATOM 736 C C . LYS A 1 89 ? -3.329 -6.833 6.881 1.00 83.69 89 LYS A C 1
ATOM 738 O O . LYS A 1 89 ? -2.256 -7.203 6.422 1.00 83.69 89 LYS A O 1
ATOM 743 N N . LYS A 1 90 ? -4.315 -6.353 6.117 1.00 86.19 90 LYS A N 1
ATOM 744 C CA . LYS A 1 90 ? -4.201 -6.227 4.655 1.00 86.19 90 LYS A CA 1
ATOM 745 C C . LYS A 1 90 ? -3.066 -5.295 4.241 1.00 86.19 90 LYS A C 1
ATOM 747 O O . LYS A 1 90 ? -2.420 -5.567 3.232 1.00 86.19 90 LYS A O 1
ATOM 752 N N . PHE A 1 91 ? -2.831 -4.222 4.999 1.00 86.19 91 PHE A N 1
ATOM 753 C CA . PHE A 1 91 ? -1.693 -3.329 4.792 1.00 86.19 91 PHE A CA 1
ATOM 754 C C . PHE A 1 91 ? -0.363 -4.084 4.922 1.00 86.19 91 PHE A C 1
ATOM 756 O O . PHE A 1 91 ? 0.486 -3.920 4.052 1.00 86.19 91 PHE A O 1
ATOM 763 N N . LEU A 1 92 ? -0.203 -4.966 5.919 1.00 83.81 92 LEU A N 1
ATOM 764 C CA . LEU A 1 92 ? 1.021 -5.766 6.085 1.00 83.81 92 LEU A CA 1
ATOM 765 C C . LEU A 1 92 ? 1.320 -6.643 4.866 1.00 83.81 92 LEU A C 1
ATOM 767 O O . LEU A 1 92 ? 2.443 -6.621 4.370 1.00 83.81 92 LEU A O 1
ATOM 771 N N . ASP A 1 93 ? 0.307 -7.323 4.326 1.00 86.69 93 ASP A N 1
ATOM 772 C CA . ASP A 1 93 ? 0.479 -8.141 3.119 1.00 86.69 93 ASP A CA 1
ATOM 773 C C . ASP A 1 93 ? 0.983 -7.301 1.927 1.00 86.69 93 ASP A C 1
ATOM 775 O O . ASP A 1 93 ? 1.817 -7.751 1.141 1.00 86.69 93 ASP A O 1
ATOM 779 N N . ARG A 1 94 ? 0.497 -6.057 1.784 1.00 87.50 94 ARG A N 1
ATOM 780 C CA . ARG A 1 94 ? 0.940 -5.146 0.711 1.00 87.50 94 ARG A CA 1
ATOM 781 C C . ARG A 1 94 ? 2.340 -4.612 0.969 1.00 87.50 94 ARG A C 1
ATOM 783 O O . ARG A 1 94 ? 3.094 -4.458 0.015 1.00 87.50 94 ARG A O 1
ATOM 790 N N . THR A 1 95 ? 2.702 -4.349 2.220 1.00 85.81 95 THR A N 1
ATOM 791 C CA . THR A 1 95 ? 4.058 -3.931 2.598 1.00 85.8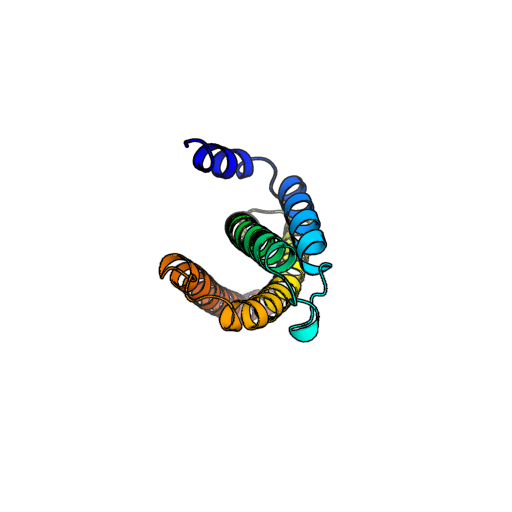1 95 THR A CA 1
ATOM 792 C C . THR A 1 95 ? 5.099 -4.936 2.113 1.00 85.81 95 THR A C 1
ATOM 794 O O . THR A 1 95 ? 6.112 -4.541 1.530 1.00 85.81 95 THR A O 1
ATOM 797 N N . ASP A 1 96 ? 4.822 -6.233 2.262 1.00 84.62 96 ASP A N 1
ATOM 798 C CA . ASP A 1 96 ? 5.705 -7.290 1.766 1.00 84.62 96 ASP A CA 1
ATOM 799 C C . ASP A 1 96 ? 5.804 -7.289 0.234 1.00 84.62 96 ASP A C 1
ATOM 801 O O . ASP A 1 96 ? 6.903 -7.389 -0.318 1.00 84.62 96 ASP A O 1
ATOM 805 N N . GLN A 1 97 ? 4.682 -7.118 -0.470 1.00 88.31 97 GLN A N 1
ATOM 806 C CA . GLN A 1 97 ? 4.657 -7.053 -1.937 1.00 88.31 97 GLN A CA 1
ATOM 807 C C . GLN A 1 97 ? 5.383 -5.813 -2.482 1.00 88.31 97 GLN A C 1
ATOM 809 O O . GLN A 1 97 ? 6.176 -5.924 -3.416 1.00 88.31 97 GLN A O 1
ATOM 814 N N . VAL A 1 98 ? 5.180 -4.643 -1.868 1.00 86.75 98 VAL A N 1
ATOM 815 C CA . VAL A 1 98 ? 5.899 -3.404 -2.204 1.00 86.75 98 VAL A CA 1
ATOM 816 C C . VAL A 1 98 ? 7.397 -3.589 -1.974 1.00 86.75 98 VAL A C 1
ATOM 818 O O . VAL A 1 98 ? 8.195 -3.238 -2.838 1.00 86.75 98 VAL A O 1
ATOM 821 N N . SER A 1 99 ? 7.799 -4.207 -0.859 1.00 82.75 99 SER A N 1
ATOM 822 C CA . SER A 1 99 ? 9.206 -4.524 -0.586 1.00 82.75 99 SER A CA 1
ATOM 823 C C . SER A 1 99 ? 9.819 -5.412 -1.675 1.00 82.75 99 SER A C 1
ATOM 825 O O . SER A 1 99 ? 10.932 -5.158 -2.136 1.00 82.75 99 SER A O 1
ATOM 827 N N . GLN A 1 100 ? 9.090 -6.431 -2.140 1.00 83.81 100 GLN A N 1
ATOM 828 C CA . GLN A 1 100 ? 9.541 -7.297 -3.233 1.00 83.81 100 GLN A CA 1
ATOM 829 C C . GLN A 1 100 ? 9.668 -6.544 -4.561 1.00 83.81 100 GLN A C 1
ATOM 831 O O . GLN A 1 100 ? 10.699 -6.668 -5.224 1.00 83.81 100 GLN A O 1
ATOM 836 N N . TYR A 1 101 ? 8.672 -5.729 -4.918 1.00 85.19 101 TYR A N 1
ATOM 837 C CA . TYR A 1 101 ? 8.697 -4.896 -6.122 1.00 85.19 101 TYR A CA 1
ATOM 838 C C . TYR A 1 101 ? 9.912 -3.951 -6.118 1.00 85.19 101 TYR A C 1
ATOM 840 O O . TYR A 1 101 ? 10.662 -3.871 -7.093 1.00 85.19 101 TYR A O 1
ATOM 848 N N . LEU A 1 102 ? 10.176 -3.292 -4.985 1.00 79.94 102 LEU A N 1
ATOM 849 C CA . LEU A 1 102 ? 11.274 -2.333 -4.858 1.00 79.94 102 LEU A CA 1
ATOM 850 C C . LEU A 1 102 ? 12.670 -2.973 -4.892 1.00 79.94 102 LEU A C 1
ATOM 852 O O . LEU A 1 102 ? 13.615 -2.357 -5.378 1.00 79.94 102 LEU A O 1
ATOM 856 N N . LYS A 1 103 ? 12.821 -4.229 -4.454 1.00 78.69 103 LYS A N 1
ATOM 857 C CA . LYS A 1 103 ? 14.085 -4.976 -4.622 1.00 78.69 103 LYS A CA 1
ATOM 858 C C . LYS A 1 103 ? 14.447 -5.194 -6.090 1.00 78.69 103 LYS A C 1
ATOM 860 O O . LYS A 1 103 ? 15.626 -5.301 -6.428 1.00 78.69 103 LYS A O 1
ATOM 865 N N . ILE A 1 104 ? 13.445 -5.301 -6.963 1.00 78.81 104 ILE A N 1
ATOM 866 C CA . ILE A 1 104 ? 13.672 -5.389 -8.407 1.00 78.81 104 ILE A CA 1
ATOM 867 C C . ILE A 1 104 ? 14.118 -4.019 -8.918 1.00 78.81 104 ILE A C 1
ATOM 869 O O . ILE A 1 104 ? 15.103 -3.953 -9.650 1.00 78.81 104 ILE A O 1
ATOM 873 N N . SER A 1 105 ? 13.464 -2.933 -8.488 1.00 73.31 105 SER A N 1
ATOM 874 C CA . SER A 1 105 ? 13.790 -1.576 -8.940 1.00 73.31 105 SER A CA 1
ATOM 875 C C . SER A 1 105 ? 15.141 -1.055 -8.437 1.00 73.31 105 SER A C 1
ATOM 877 O O . SER A 1 105 ? 15.797 -0.314 -9.161 1.00 73.31 105 SER A O 1
ATOM 879 N N . GLU A 1 106 ? 15.619 -1.490 -7.268 1.00 67.69 106 GLU A N 1
ATOM 880 C CA . GLU A 1 106 ? 16.953 -1.145 -6.736 1.00 67.69 106 GLU A CA 1
ATOM 881 C C . GLU A 1 106 ? 18.098 -1.534 -7.678 1.00 67.69 106 GLU A C 1
ATOM 883 O O . GLU A 1 106 ? 19.123 -0.861 -7.742 1.00 67.69 106 GLU A O 1
ATOM 888 N N . ARG A 1 107 ? 17.911 -2.581 -8.490 1.00 65.50 107 ARG A N 1
ATOM 889 C CA . ARG A 1 107 ? 18.902 -2.983 -9.500 1.00 65.50 107 ARG A CA 1
ATOM 890 C C . ARG A 1 107 ? 19.001 -2.008 -10.670 1.00 65.50 107 ARG A C 1
ATOM 892 O O . ARG A 1 107 ? 19.990 -2.045 -11.398 1.00 65.50 107 ARG A O 1
ATOM 899 N N . TYR A 1 108 ? 17.981 -1.178 -10.862 1.00 63.22 108 TYR A N 1
ATOM 900 C CA . TYR A 1 108 ? 17.869 -0.249 -11.980 1.00 63.22 108 TYR A CA 1
ATOM 901 C C . TYR A 1 108 ? 18.045 1.211 -11.551 1.00 63.22 108 TYR A C 1
ATOM 903 O O . TYR A 1 108 ? 18.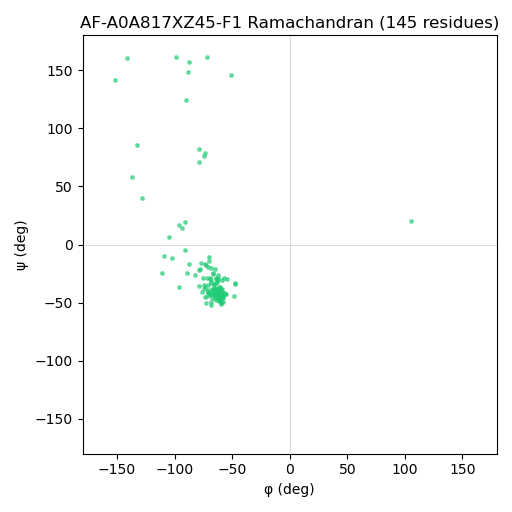213 2.057 -12.426 1.00 63.22 108 TYR A O 1
ATOM 911 N N . GLU A 1 109 ? 18.066 1.515 -10.244 1.00 58.41 109 GLU A N 1
ATOM 912 C CA . GLU A 1 109 ? 18.114 2.895 -9.757 1.00 58.41 109 GLU A CA 1
ATOM 913 C C . GLU A 1 109 ? 18.777 3.121 -8.389 1.00 58.41 109 GLU A C 1
ATOM 915 O O . GLU A 1 109 ? 18.548 2.392 -7.431 1.00 58.41 109 GLU A O 1
ATOM 920 N N . GLN A 1 110 ? 19.518 4.236 -8.273 1.00 55.41 110 GLN A N 1
ATOM 921 C CA . GLN A 1 110 ? 20.045 4.801 -7.014 1.00 55.41 110 GLN A CA 1
ATOM 922 C C . GLN A 1 110 ? 19.111 5.868 -6.396 1.00 55.41 110 GLN A C 1
ATOM 924 O O . GLN A 1 110 ? 19.517 6.636 -5.527 1.00 55.41 110 GLN A O 1
ATOM 929 N N . LEU A 1 111 ? 17.862 5.957 -6.860 1.00 51.41 111 LEU A N 1
ATOM 930 C CA . LEU A 1 111 ? 16.945 7.076 -6.600 1.00 51.41 111 LEU A CA 1
ATOM 931 C C . LEU A 1 111 ? 16.046 6.903 -5.363 1.00 51.41 111 LEU A C 1
ATOM 933 O O . LEU A 1 111 ? 15.059 7.621 -5.202 1.00 51.41 111 LEU A O 1
ATOM 937 N N . PHE A 1 112 ? 16.407 6.009 -4.442 1.00 59.47 112 PHE A N 1
ATOM 938 C CA . PHE A 1 112 ? 15.796 5.973 -3.115 1.00 59.47 112 PHE A CA 1
ATOM 939 C C . PHE A 1 112 ? 16.407 7.074 -2.241 1.00 59.47 112 PHE A C 1
ATOM 941 O O . PHE A 1 112 ? 17.343 6.839 -1.479 1.00 59.47 112 PHE A O 1
ATOM 948 N N . ASP A 1 113 ? 15.897 8.301 -2.386 1.00 53.53 113 ASP A N 1
ATOM 949 C CA . ASP A 1 113 ? 16.259 9.435 -1.526 1.00 53.53 113 ASP A CA 1
ATOM 950 C C . ASP A 1 113 ? 16.118 9.040 -0.039 1.00 53.53 113 ASP A C 1
ATOM 952 O O . ASP A 1 113 ? 15.216 8.280 0.322 1.00 53.53 113 ASP A O 1
ATOM 956 N N . ARG A 1 114 ? 16.983 9.565 0.843 1.00 49.69 114 ARG A N 1
ATOM 957 C CA . ARG A 1 114 ? 17.015 9.242 2.288 1.00 49.69 114 ARG A CA 1
ATOM 958 C C . ARG A 1 114 ? 15.637 9.301 2.945 1.00 49.69 114 ARG A C 1
ATOM 960 O O . ARG A 1 114 ? 15.346 8.476 3.801 1.00 49.69 114 ARG A O 1
ATOM 967 N N . ARG A 1 115 ? 14.777 10.217 2.494 1.00 52.47 115 ARG A N 1
ATOM 968 C CA . ARG A 1 115 ? 13.394 10.387 2.967 1.00 52.47 115 ARG A CA 1
ATOM 969 C C . ARG A 1 115 ? 12.521 9.139 2.786 1.00 52.47 115 ARG A C 1
ATOM 971 O O . ARG A 1 115 ? 11.631 8.896 3.595 1.00 52.47 115 ARG A O 1
ATOM 978 N N . PHE A 1 116 ? 12.785 8.329 1.760 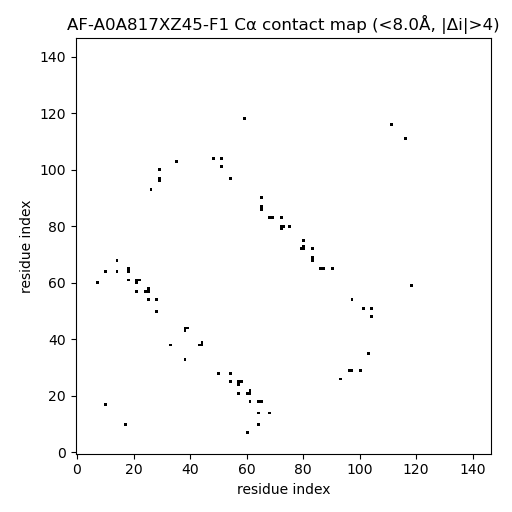1.00 57.81 116 PHE A N 1
ATOM 979 C CA . PHE A 1 116 ? 12.107 7.051 1.545 1.00 57.81 116 PHE A CA 1
ATOM 980 C C . PHE A 1 116 ? 12.497 6.026 2.621 1.00 57.81 116 PHE A C 1
ATOM 982 O O . PHE A 1 116 ? 11.626 5.450 3.271 1.00 57.81 116 PHE A O 1
ATOM 989 N N . TRP A 1 117 ? 13.800 5.858 2.874 1.00 52.91 117 TRP A N 1
ATOM 990 C CA . TRP A 1 117 ? 14.298 4.985 3.942 1.00 52.91 117 TRP A CA 1
ATOM 991 C C . TRP A 1 117 ? 13.926 5.493 5.335 1.00 52.91 117 TRP A C 1
ATOM 993 O O . TRP A 1 117 ? 13.614 4.684 6.197 1.00 52.91 117 TRP A O 1
ATOM 1003 N N . GLU A 1 118 ? 13.878 6.805 5.557 1.00 52.28 118 GLU A N 1
ATOM 1004 C CA . GLU A 1 118 ? 13.354 7.397 6.793 1.00 52.28 118 GLU A CA 1
ATOM 1005 C C . GLU A 1 118 ? 11.876 7.025 7.006 1.00 52.28 118 GLU A C 1
ATOM 1007 O O . GLU A 1 118 ? 11.495 6.660 8.117 1.00 52.28 118 GLU A O 1
ATOM 1012 N N . GLY A 1 119 ? 11.063 7.001 5.942 1.00 55.62 119 GLY A N 1
ATOM 1013 C CA . GLY A 1 119 ? 9.687 6.494 5.980 1.00 55.62 119 GLY A CA 1
ATOM 1014 C C . GLY A 1 119 ? 9.594 4.995 6.293 1.00 55.62 119 GLY A C 1
ATOM 1015 O O . GLY A 1 119 ? 8.775 4.587 7.114 1.00 55.62 119 GLY A O 1
ATOM 1016 N N . VAL A 1 120 ? 10.462 4.168 5.704 1.00 55.88 120 VAL A N 1
ATOM 1017 C CA . VAL A 1 120 ? 10.544 2.719 5.986 1.00 55.88 120 VAL A CA 1
ATOM 1018 C C . VAL A 1 120 ? 11.046 2.442 7.411 1.00 55.88 120 VAL A C 1
ATOM 1020 O O . VAL A 1 120 ? 10.524 1.560 8.088 1.00 55.88 120 VAL A O 1
ATOM 1023 N N . ILE A 1 121 ? 12.005 3.222 7.914 1.00 55.72 121 ILE A N 1
ATOM 1024 C CA . ILE A 1 121 ? 12.506 3.153 9.295 1.00 55.72 121 ILE A CA 1
ATOM 1025 C C . ILE A 1 121 ? 11.410 3.559 10.285 1.00 55.72 121 ILE A C 1
ATOM 1027 O O . ILE A 1 121 ? 11.259 2.901 11.312 1.00 55.72 121 ILE A O 1
ATOM 1031 N N . LEU A 1 122 ? 10.610 4.584 9.974 1.00 53.47 122 LEU A N 1
ATOM 1032 C CA . LEU A 1 122 ? 9.443 4.956 10.777 1.00 53.47 122 LEU A CA 1
ATOM 1033 C C . LEU A 1 122 ? 8.389 3.845 10.791 1.00 53.47 122 LEU A C 1
ATOM 1035 O O . LEU A 1 122 ? 7.849 3.568 11.856 1.00 53.47 122 LEU A O 1
ATOM 1039 N N . ILE A 1 123 ? 8.149 3.156 9.668 1.00 54.94 123 ILE A N 1
ATOM 1040 C CA . ILE A 1 123 ? 7.269 1.974 9.624 1.00 54.94 123 ILE A CA 1
ATOM 1041 C C . ILE A 1 123 ? 7.811 0.874 10.532 1.00 54.94 123 ILE A C 1
ATOM 1043 O O . ILE A 1 123 ? 7.057 0.354 11.341 1.00 54.94 123 ILE A O 1
ATOM 1047 N N . ILE A 1 124 ? 9.104 0.544 10.467 1.00 57.16 124 ILE A N 1
ATOM 1048 C CA . ILE A 1 124 ? 9.707 -0.481 11.335 1.00 57.16 124 ILE A CA 1
ATOM 1049 C C . ILE A 1 124 ? 9.623 -0.065 12.812 1.00 57.16 124 ILE A C 1
ATOM 1051 O O . ILE A 1 124 ? 9.254 -0.875 13.659 1.00 57.16 124 ILE A O 1
ATOM 1055 N N . ALA A 1 125 ? 9.895 1.202 13.129 1.00 55.81 125 ALA A N 1
ATOM 1056 C CA . ALA A 1 125 ? 9.792 1.730 14.487 1.00 55.81 125 ALA A CA 1
ATOM 1057 C C . ALA A 1 125 ? 8.347 1.686 15.016 1.00 55.81 125 ALA A C 1
ATOM 1059 O O . ALA A 1 125 ? 8.125 1.299 16.162 1.00 55.81 125 ALA A O 1
ATOM 1060 N N . TYR A 1 126 ? 7.355 2.014 14.181 1.00 57.75 126 TYR A N 1
ATOM 1061 C CA . TYR A 1 126 ? 5.940 1.959 14.553 1.00 57.75 126 TYR A CA 1
ATOM 1062 C C . TYR A 1 126 ? 5.410 0.523 14.611 1.00 57.75 126 TYR A C 1
ATOM 1064 O O . TYR A 1 126 ? 4.615 0.207 15.487 1.00 57.75 126 TYR A O 1
ATOM 1072 N N . GLN A 1 127 ? 5.890 -0.371 13.744 1.00 56.44 127 GLN A N 1
ATOM 1073 C CA . GLN A 1 127 ? 5.582 -1.801 13.756 1.00 56.44 127 GLN A CA 1
ATOM 1074 C C . GLN A 1 127 ? 6.104 -2.464 15.040 1.00 56.44 127 GLN A C 1
ATOM 1076 O O . GLN A 1 127 ? 5.397 -3.265 15.646 1.00 56.44 127 GLN A O 1
ATOM 1081 N N . ILE A 1 128 ? 7.307 -2.081 15.493 1.00 57.69 128 ILE A N 1
ATOM 1082 C CA . ILE A 1 128 ? 7.889 -2.508 16.774 1.00 57.69 128 ILE A CA 1
ATOM 1083 C C . ILE A 1 128 ? 7.097 -1.920 17.947 1.00 57.69 128 ILE A C 1
ATOM 1085 O O . ILE A 1 128 ? 6.729 -2.662 18.853 1.00 57.69 128 ILE A O 1
ATOM 1089 N N . CYS A 1 129 ? 6.764 -0.626 17.930 1.00 56.53 129 CYS A N 1
ATOM 1090 C CA . CYS A 1 129 ? 5.925 -0.020 18.969 1.00 56.53 129 CYS A CA 1
ATOM 1091 C C . CYS A 1 129 ? 4.517 -0.631 19.023 1.00 56.53 129 CYS A C 1
ATOM 1093 O O . CYS A 1 129 ? 3.993 -0.837 20.110 1.00 56.53 129 CYS A O 1
ATOM 1095 N N . PHE A 1 130 ? 3.904 -0.962 17.886 1.00 59.81 130 PHE A N 1
ATOM 1096 C CA . PHE A 1 130 ? 2.573 -1.566 17.826 1.00 59.81 130 PHE A CA 1
ATOM 1097 C C . PHE A 1 130 ? 2.587 -3.040 18.249 1.00 59.81 130 PHE A C 1
ATOM 1099 O O . PHE A 1 130 ? 1.687 -3.456 18.973 1.00 59.81 130 PHE A O 1
ATOM 1106 N N . LEU A 1 131 ? 3.621 -3.814 17.889 1.00 55.88 131 LEU A N 1
ATOM 1107 C CA . LEU A 1 131 ? 3.850 -5.154 18.445 1.00 55.88 131 LEU A CA 1
ATOM 1108 C C . LEU A 1 131 ? 4.053 -5.092 19.958 1.00 55.88 131 LEU A C 1
ATOM 1110 O O . LEU A 1 131 ? 3.412 -5.851 20.672 1.00 55.88 131 LEU A O 1
ATOM 1114 N N . LEU A 1 132 ? 4.849 -4.142 20.455 1.00 52.41 132 LEU A N 1
ATOM 1115 C CA . LEU A 1 132 ? 5.045 -3.939 21.890 1.00 52.41 132 LEU A CA 1
ATOM 1116 C C . LEU A 1 132 ? 3.758 -3.496 22.594 1.00 52.41 132 LEU A C 1
ATOM 1118 O O . LEU A 1 132 ? 3.493 -3.959 23.695 1.00 52.41 132 LEU A O 1
ATOM 1122 N N . ILE A 1 133 ? 2.926 -2.650 21.978 1.00 56.44 133 ILE A N 1
ATOM 1123 C CA . ILE A 1 133 ? 1.627 -2.244 22.535 1.00 56.44 133 ILE A CA 1
ATOM 1124 C C . ILE A 1 133 ? 0.631 -3.404 22.494 1.00 56.44 133 ILE A C 1
ATOM 1126 O O . ILE A 1 133 ? -0.117 -3.567 23.447 1.00 56.44 133 ILE A O 1
ATOM 1130 N N . MET A 1 134 ? 0.607 -4.228 21.446 1.00 50.16 134 MET A N 1
ATOM 1131 C CA . MET A 1 134 ? -0.254 -5.414 21.392 1.00 50.16 134 MET A CA 1
ATOM 1132 C C . MET A 1 134 ? 0.204 -6.499 22.367 1.00 50.16 134 MET A C 1
ATOM 1134 O O . MET A 1 134 ? -0.634 -7.044 23.070 1.00 50.16 134 MET A O 1
ATOM 1138 N N . GLU A 1 135 ? 1.505 -6.752 22.496 1.00 51.22 135 GLU A N 1
ATOM 1139 C CA . GLU A 1 135 ? 2.077 -7.698 23.463 1.00 51.22 135 GLU A CA 1
ATOM 1140 C C . GLU A 1 135 ? 1.924 -7.198 24.914 1.00 51.22 135 GLU A C 1
ATOM 1142 O O . GLU A 1 135 ? 1.677 -7.982 25.834 1.00 51.22 135 GLU A O 1
ATOM 1147 N N . TYR A 1 136 ? 1.984 -5.880 25.134 1.00 46.41 136 TYR A N 1
ATOM 1148 C CA . TYR A 1 136 ? 1.657 -5.255 26.417 1.00 46.41 136 TYR A CA 1
ATOM 1149 C C . TYR A 1 136 ? 0.151 -5.307 26.709 1.00 46.41 136 TYR A C 1
ATOM 1151 O O . TYR A 1 136 ? -0.248 -5.602 27.835 1.00 46.41 136 TYR A O 1
ATOM 1159 N N . ASN A 1 137 ? -0.695 -5.077 25.700 1.00 45.09 137 ASN A N 1
ATOM 1160 C CA . ASN A 1 137 ? -2.146 -5.047 25.859 1.00 45.09 137 ASN A CA 1
ATOM 1161 C C . ASN A 1 137 ? -2.771 -6.452 25.925 1.00 45.09 137 ASN A C 1
ATOM 1163 O O . ASN A 1 137 ? -3.829 -6.602 26.521 1.00 45.09 137 ASN A O 1
ATOM 1167 N N . ASP A 1 138 ? -2.119 -7.501 25.416 1.00 44.66 138 ASP A N 1
ATOM 1168 C CA . ASP A 1 138 ? -2.552 -8.891 25.633 1.00 44.66 138 ASP A CA 1
ATOM 1169 C C . ASP A 1 138 ? -2.459 -9.267 27.124 1.00 44.66 138 ASP A C 1
ATOM 1171 O O . ASP A 1 138 ? -3.331 -9.954 27.660 1.00 44.66 138 ASP A O 1
ATOM 1175 N N . ARG A 1 139 ? -1.478 -8.711 27.859 1.00 43.47 139 ARG A N 1
ATOM 1176 C CA . ARG A 1 139 ? -1.420 -8.868 29.324 1.00 43.47 139 ARG A CA 1
ATOM 1177 C C . ARG A 1 139 ? -2.540 -8.133 30.061 1.00 43.47 139 ARG A C 1
ATOM 1179 O O . ARG A 1 139 ? -2.967 -8.627 31.100 1.00 43.47 139 ARG A O 1
ATOM 1186 N N . SER A 1 140 ? -3.029 -6.998 29.556 1.00 40.00 140 SER A N 1
ATOM 1187 C CA . SER A 1 140 ? -4.139 -6.257 30.181 1.00 40.00 140 SER A CA 1
ATOM 1188 C C . SER A 1 140 ? -5.532 -6.678 29.701 1.00 40.00 140 SER A C 1
ATOM 1190 O O . SER A 1 140 ? -6.499 -6.530 30.446 1.00 40.00 140 SER A O 1
ATOM 1192 N N . ILE A 1 141 ? -5.667 -7.247 28.499 1.00 40.12 141 ILE A N 1
ATOM 1193 C CA . ILE A 1 141 ? -6.937 -7.782 27.983 1.00 40.12 141 ILE A CA 1
ATOM 1194 C C . ILE A 1 141 ? -7.231 -9.162 28.594 1.00 40.12 141 ILE A C 1
ATOM 1196 O O . ILE A 1 141 ? -8.384 -9.435 28.931 1.00 40.12 141 ILE A O 1
ATOM 1200 N N . LEU A 1 142 ? -6.215 -10.000 28.842 1.00 38.28 142 LEU A N 1
ATOM 1201 C CA . LEU A 1 142 ? -6.384 -11.258 29.585 1.00 38.28 142 LEU A CA 1
ATOM 1202 C C . LEU A 1 142 ? -6.593 -11.058 31.098 1.00 38.28 142 LEU A C 1
ATOM 1204 O O . LEU A 1 142 ? -7.105 -11.961 31.755 1.00 38.28 142 LEU A O 1
ATOM 1208 N N . SER A 1 143 ? -6.275 -9.885 31.661 1.00 37.59 143 SER A N 1
ATOM 1209 C CA . SER A 1 143 ? -6.560 -9.572 33.072 1.00 37.59 143 SER A CA 1
ATOM 1210 C C . SER A 1 143 ? -7.918 -8.900 33.312 1.00 37.59 143 SER A C 1
ATOM 1212 O O . SER A 1 143 ? -8.291 -8.699 34.463 1.00 37.59 143 SER A O 1
ATOM 1214 N N . PHE A 1 144 ? -8.679 -8.566 32.264 1.00 36.31 144 PHE A N 1
ATOM 1215 C CA . PHE A 1 144 ? -10.040 -8.013 32.383 1.00 36.31 144 PHE A CA 1
ATOM 1216 C C . PHE A 1 144 ? -11.149 -9.070 32.263 1.00 36.31 144 PHE A C 1
ATOM 1218 O O . PHE A 1 144 ? -12.313 -8.732 32.061 1.00 36.31 144 PHE A O 1
ATOM 1225 N N . ASN A 1 145 ? -10.795 -10.350 32.411 1.00 36.12 145 ASN A N 1
ATOM 1226 C CA . ASN A 1 145 ? -11.736 -11.471 32.414 1.00 36.12 145 ASN A CA 1
ATOM 1227 C C . ASN A 1 145 ? -11.550 -12.384 33.639 1.00 36.12 145 ASN A C 1
ATOM 1229 O O . ASN A 1 145 ? -11.639 -13.605 33.549 1.00 36.12 145 ASN A O 1
ATOM 1233 N N . HIS A 1 146 ? -11.300 -11.778 34.799 1.00 38.78 146 HIS A N 1
ATOM 1234 C CA . HIS A 1 146 ? -11.554 -12.417 36.085 1.00 38.78 146 HIS A CA 1
ATOM 1235 C C . HIS A 1 146 ? -12.291 -11.425 36.984 1.00 38.78 146 HIS A C 1
ATOM 1237 O O . HIS A 1 146 ? -11.667 -10.650 37.702 1.00 38.78 146 HIS A O 1
ATOM 1243 N N . ASN A 1 147 ? -13.617 -11.408 36.845 1.00 31.73 147 ASN A N 1
ATOM 1244 C CA . ASN A 1 147 ? -14.613 -11.201 37.900 1.00 31.73 147 ASN A CA 1
ATOM 1245 C C . ASN A 1 147 ? -16.000 -11.488 37.326 1.00 31.73 147 ASN A C 1
ATOM 1247 O O . ASN A 1 147 ? -16.375 -10.814 36.342 1.00 31.73 147 ASN A O 1
#

Mean predicted aligned error: 11.4 Å